Protein AF-A0A6V7PQT7-F1 (afdb_monomer_lite)

Secondary structure (DSSP, 8-state):
--TTSPPPPHHHHHHHHHHHHHHHHHHHHS-HHHHHHHHHHHHHHHHHHHHHHHHHS---B-HHHHHHHHHHHHHHHHHTTTT-S-GGGG-HHHHHHHHHHTS-HHHHHIIIIISTT-HHHHHHHHHHTT-TT--HHHHHHHHHTB----

Organism: NCBI:txid296719

Sequence (150 aa):
MDEYNLGISPGFVQALDMLRDHIEKLKLYLNSKDFLDLWRSIAEGLDYFVFSSIPWSDVKFSRSGVYQFKADMRALFHVFRPFCARPEAFFPLISNSLKLLTITPKDVDYFLRVLVTDERRKKEWLLQQELHHLTINQAESILRNRKFGE

InterPro domains:
  IPR007528 RINT-1/Tip20 [PF04437] (4-146)
  IPR007528 RINT-1/Tip20 [PS51386] (1-150)
  IPR007528 RINT-1/Tip20 [PTHR13520] (7-147)
  IPR042044 EXOC6/PINT-1/Sec15/Tip20, C-terminal, domain 2 [G3DSA:1.20.58.670] (2-82)

Structure (mmCIF, N/CA/C/O backbone):
data_AF-A0A6V7PQT7-F1
#
_entry.id   AF-A0A6V7PQT7-F1
#
loop_
_atom_site.group_PDB
_atom_site.id
_atom_site.type_symbol
_atom_site.label_atom_id
_atom_site.label_alt_id
_atom_site.label_comp_id
_atom_site.label_asym_id
_atom_site.label_entity_id
_atom_site.label_seq_id
_atom_site.pdbx_PDB_ins_code
_atom_site.Cartn_x
_atom_site.Cartn_y
_atom_site.Cartn_z
_atom_site.occupancy
_atom_site.B_iso_or_equiv
_atom_site.auth_seq_id
_atom_site.auth_comp_id
_atom_site.auth_asym_id
_atom_site.auth_atom_id
_atom_site.pdbx_PDB_model_num
ATOM 1 N N . MET A 1 1 ? -10.659 -11.791 -17.399 1.00 49.25 1 MET A N 1
ATOM 2 C CA . MET A 1 1 ? -11.117 -11.788 -15.998 1.00 49.25 1 MET A CA 1
ATOM 3 C C . MET A 1 1 ? -11.313 -10.336 -15.624 1.00 49.25 1 MET A C 1
ATOM 5 O O . MET A 1 1 ? -10.341 -9.587 -15.656 1.00 49.25 1 MET A O 1
ATOM 9 N N . ASP A 1 2 ? -12.560 -9.930 -15.419 1.00 50.56 2 ASP A N 1
ATOM 10 C CA . ASP A 1 2 ? -12.901 -8.533 -15.173 1.00 50.56 2 ASP A CA 1
ATOM 11 C C . ASP A 1 2 ? -12.408 -8.118 -13.787 1.00 50.56 2 ASP A C 1
ATOM 13 O O . ASP A 1 2 ? -12.706 -8.771 -12.788 1.00 50.56 2 ASP A O 1
ATOM 17 N N . GLU A 1 3 ? -11.654 -7.019 -13.735 1.00 53.12 3 GLU A N 1
ATOM 18 C CA . GLU A 1 3 ? -11.040 -6.439 -12.528 1.00 53.12 3 GLU A CA 1
ATOM 19 C C . GLU A 1 3 ? -12.049 -6.186 -11.385 1.00 53.12 3 GLU A C 1
ATOM 21 O O . GLU A 1 3 ? -11.663 -6.009 -10.231 1.00 53.12 3 GLU A O 1
ATOM 26 N N . TYR A 1 4 ? -13.346 -6.174 -11.700 1.00 55.19 4 TYR A N 1
ATOM 27 C CA . TYR A 1 4 ? -14.434 -5.787 -10.805 1.00 55.19 4 TYR A CA 1
ATOM 28 C C . TYR A 1 4 ? -15.153 -6.955 -10.111 1.00 55.19 4 TYR A C 1
ATOM 30 O O . TYR A 1 4 ? -15.942 -6.693 -9.211 1.00 55.19 4 TYR A O 1
ATOM 38 N N . ASN A 1 5 ? -14.873 -8.214 -10.476 1.00 62.69 5 ASN A N 1
ATOM 39 C CA . ASN A 1 5 ? -15.534 -9.404 -9.903 1.00 62.69 5 ASN A CA 1
ATOM 40 C C . ASN A 1 5 ? -14.583 -10.325 -9.113 1.00 62.69 5 ASN A C 1
ATOM 42 O O . ASN A 1 5 ? -14.910 -11.480 -8.845 1.00 62.69 5 ASN A O 1
ATOM 46 N N . LEU A 1 6 ? -13.395 -9.838 -8.749 1.00 81.75 6 LEU A N 1
ATOM 47 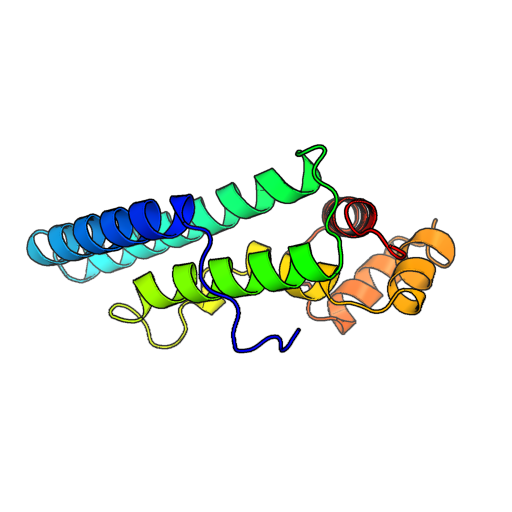C CA . LEU A 1 6 ? -12.472 -10.582 -7.893 1.00 81.75 6 LEU A CA 1
ATOM 48 C C . LEU A 1 6 ? -12.932 -10.504 -6.435 1.00 81.75 6 LEU A C 1
ATOM 50 O O . LEU A 1 6 ? -13.058 -9.418 -5.869 1.00 81.75 6 LEU A O 1
ATOM 54 N N . GLY A 1 7 ? -13.177 -11.670 -5.839 1.00 88.50 7 GLY A N 1
ATOM 55 C CA . GLY A 1 7 ? -13.391 -11.794 -4.402 1.00 88.50 7 GLY A CA 1
ATOM 56 C C . GLY A 1 7 ? -12.113 -11.498 -3.615 1.00 88.50 7 GLY A C 1
ATOM 57 O O . GLY A 1 7 ? -11.009 -11.530 -4.156 1.00 88.50 7 GLY A O 1
ATOM 58 N N . ILE A 1 8 ? -12.269 -11.220 -2.324 1.00 93.81 8 ILE A N 1
ATOM 59 C CA . ILE A 1 8 ? -11.147 -11.030 -1.398 1.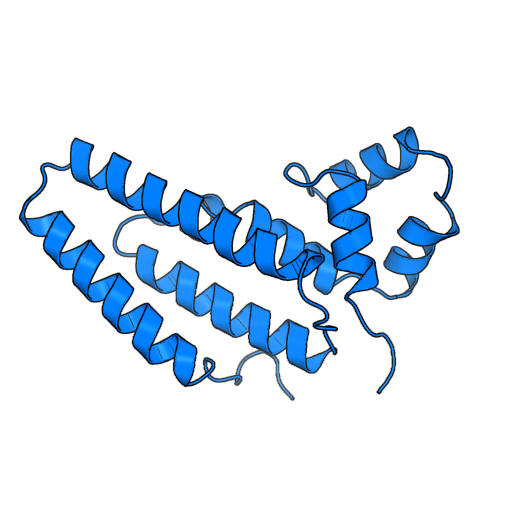00 93.81 8 ILE A CA 1
ATOM 60 C C . ILE A 1 8 ? -10.513 -12.395 -1.107 1.00 93.81 8 ILE A C 1
ATOM 62 O O . ILE A 1 8 ? -11.222 -13.397 -0.977 1.00 93.81 8 ILE A O 1
ATOM 66 N N . SER A 1 9 ? -9.189 -12.433 -0.969 1.00 92.75 9 SER A N 1
ATOM 67 C CA . SER A 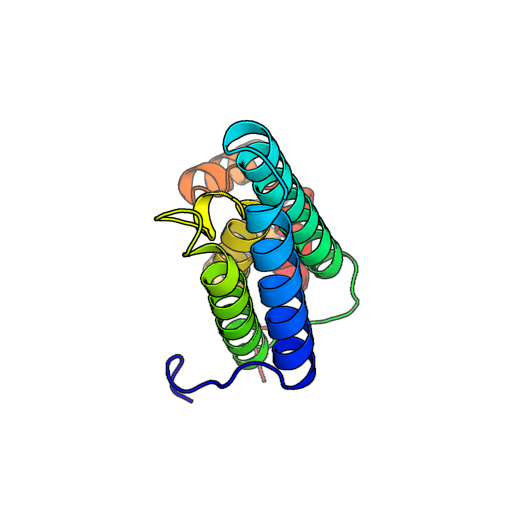1 9 ? -8.454 -13.635 -0.570 1.00 92.75 9 SER A CA 1
ATOM 68 C C . SER A 1 9 ? -9.051 -14.230 0.722 1.00 92.75 9 SER A C 1
ATOM 70 O O . SER A 1 9 ? -9.146 -13.511 1.720 1.00 92.75 9 SER A O 1
ATOM 72 N N . PRO A 1 10 ? -9.429 -15.526 0.772 1.00 88.69 10 PRO A N 1
ATOM 73 C CA . PRO A 1 10 ? -10.192 -16.089 1.895 1.00 88.69 10 PRO A CA 1
ATOM 74 C C . PRO A 1 10 ? -9.544 -15.893 3.271 1.00 88.69 10 PRO A C 1
ATOM 76 O O . PRO A 1 10 ? -10.220 -15.515 4.225 1.00 88.69 10 PRO A O 1
ATOM 79 N N . GLY A 1 11 ? -8.223 -16.078 3.369 1.00 87.62 11 GLY A N 1
ATOM 80 C CA . GLY A 1 11 ? -7.485 -15.850 4.618 1.00 87.62 11 GLY A CA 1
ATOM 81 C C . GLY A 1 11 ? -7.435 -14.378 5.043 1.00 87.62 11 GLY A C 1
ATOM 82 O O . GLY A 1 11 ? -7.291 -14.081 6.225 1.00 87.62 11 GLY A O 1
ATOM 83 N N . PHE A 1 12 ? -7.598 -13.449 4.098 1.00 93.94 12 PHE A N 1
ATOM 84 C CA . PHE A 1 12 ? -7.603 -12.019 4.380 1.00 93.94 12 PHE A CA 1
ATOM 85 C C . PHE A 1 12 ? -8.967 -11.535 4.876 1.00 93.94 12 PHE A C 1
ATOM 87 O O . PHE A 1 12 ? -9.014 -10.678 5.752 1.00 93.94 12 PHE A O 1
ATOM 94 N N . VAL A 1 13 ? -10.071 -12.132 4.408 1.00 94.94 13 VAL A N 1
ATOM 95 C CA . VAL A 1 13 ? -11.433 -11.801 4.872 1.00 94.94 13 VAL A CA 1
ATOM 96 C C . VAL A 1 13 ? -11.544 -11.913 6.391 1.00 94.94 13 VAL A C 1
ATOM 98 O O . VAL A 1 13 ? -11.966 -10.961 7.041 1.00 94.94 13 VAL A O 1
ATOM 101 N N . GLN A 1 14 ? -11.117 -13.043 6.963 1.00 93.38 14 GLN A N 1
ATOM 102 C CA . GLN A 1 14 ? -11.190 -13.259 8.410 1.00 93.38 14 GLN A CA 1
ATOM 103 C C . GLN A 1 14 ? -10.327 -12.252 9.184 1.00 93.38 14 GLN A C 1
ATOM 105 O O . GLN A 1 14 ? -10.758 -11.727 10.208 1.00 93.38 14 GLN A O 1
ATOM 110 N N . ALA A 1 15 ? -9.132 -11.937 8.676 1.00 95.75 15 ALA A N 1
ATOM 111 C CA . ALA A 1 15 ? -8.247 -10.956 9.298 1.00 95.75 15 ALA A CA 1
ATOM 112 C C . ALA A 1 15 ? -8.846 -9.538 9.280 1.00 95.75 15 ALA A C 1
ATOM 114 O O . ALA A 1 15 ? -8.771 -8.828 10.282 1.00 95.75 15 ALA A O 1
ATOM 115 N N . LEU A 1 16 ? -9.470 -9.133 8.168 1.00 97.19 16 LEU A N 1
ATOM 116 C CA . LEU A 1 16 ? -10.131 -7.831 8.039 1.00 97.19 16 LEU A CA 1
ATOM 117 C C . LEU A 1 16 ? -11.366 -7.712 8.936 1.00 97.19 16 LEU A C 1
ATOM 119 O O . LEU A 1 16 ? -11.595 -6.653 9.517 1.00 97.19 16 LEU A O 1
ATOM 123 N N . ASP A 1 17 ? -12.136 -8.792 9.067 1.00 95.94 17 ASP A N 1
ATOM 124 C CA . ASP A 1 17 ? -13.301 -8.856 9.949 1.00 95.94 17 ASP A CA 1
ATOM 125 C C . ASP A 1 17 ? -12.886 -8.668 11.415 1.00 95.94 17 ASP A C 1
ATOM 127 O O . ASP A 1 17 ? -13.375 -7.770 12.100 1.00 95.94 17 ASP A O 1
ATOM 131 N N . MET A 1 18 ? -11.866 -9.415 11.853 1.00 96.56 18 MET A N 1
ATOM 132 C CA . MET A 1 18 ? -11.283 -9.254 13.185 1.00 96.56 18 MET A CA 1
ATOM 133 C C . MET A 1 18 ? -10.710 -7.849 13.400 1.00 96.56 18 MET A C 1
ATOM 135 O O . MET A 1 18 ? -10.880 -7.279 14.477 1.00 96.56 18 MET A O 1
ATOM 139 N N . LEU A 1 19 ? -10.014 -7.275 12.415 1.00 97.56 19 LEU A N 1
ATOM 140 C CA . LEU A 1 19 ? -9.463 -5.921 12.518 1.00 97.56 19 LEU A CA 1
ATOM 141 C C . LEU A 1 19 ? -10.575 -4.884 12.723 1.00 97.56 19 LEU A C 1
ATOM 143 O O . LEU A 1 19 ? -10.463 -4.044 13.618 1.00 97.56 19 LEU A O 1
ATOM 147 N N . ARG A 1 20 ? -11.651 -4.966 11.930 1.00 97.06 20 ARG A N 1
ATOM 148 C CA . ARG A 1 20 ? -12.819 -4.084 12.050 1.00 97.06 20 ARG A CA 1
ATOM 149 C C . ARG A 1 20 ? -13.412 -4.166 13.453 1.00 97.06 20 ARG A C 1
ATOM 151 O O . ARG A 1 20 ? -13.524 -3.140 14.119 1.00 97.06 20 ARG A O 1
ATOM 158 N N . ASP A 1 21 ? -13.699 -5.376 13.923 1.00 97.44 21 ASP A N 1
ATOM 159 C CA . ASP A 1 21 ? -14.315 -5.606 15.229 1.00 97.44 21 ASP A CA 1
ATOM 160 C C . ASP A 1 21 ? -13.463 -5.054 16.384 1.00 97.44 21 ASP A C 1
ATOM 162 O O . ASP A 1 21 ? -13.993 -4.487 17.343 1.00 97.44 21 ASP A O 1
ATOM 166 N N . HIS A 1 22 ? -12.133 -5.189 16.317 1.00 97.50 22 HIS A N 1
ATOM 167 C CA . HIS A 1 22 ? -11.242 -4.631 17.338 1.00 97.50 22 HIS A CA 1
ATOM 168 C C . HIS A 1 22 ? -11.225 -3.098 17.324 1.00 97.50 22 HIS A C 1
ATOM 170 O O . HIS A 1 22 ? -11.328 -2.486 18.389 1.00 97.50 22 HIS A O 1
ATOM 176 N N . ILE A 1 23 ? -11.126 -2.466 16.148 1.00 96.94 23 ILE A N 1
ATOM 177 C CA . ILE A 1 23 ? -11.116 -0.998 16.041 1.00 96.94 23 ILE A CA 1
ATOM 178 C C . ILE A 1 23 ? -12.467 -0.417 16.486 1.00 96.94 23 ILE A C 1
ATOM 180 O O . ILE A 1 23 ? -12.499 0.576 17.214 1.00 96.94 23 ILE A O 1
ATOM 184 N N . GLU A 1 24 ? -13.583 -1.048 16.117 1.00 96.25 24 GLU A N 1
ATOM 185 C CA . GLU A 1 24 ? -14.919 -0.626 16.548 1.00 96.25 24 GLU A CA 1
ATOM 186 C C . GLU A 1 24 ? -15.094 -0.725 18.064 1.00 96.25 24 GLU A C 1
ATOM 188 O O . GLU A 1 24 ? -15.600 0.213 18.677 1.00 96.25 24 GLU A O 1
ATOM 193 N N . LYS A 1 25 ? -14.608 -1.801 18.699 1.00 96.62 25 LYS A N 1
ATOM 194 C CA . LYS A 1 25 ? -14.600 -1.904 20.166 1.00 96.62 25 LYS A CA 1
ATOM 195 C C . LYS A 1 25 ? -13.776 -0.786 20.797 1.00 96.62 25 LYS A C 1
ATOM 197 O O . LYS A 1 25 ? -14.252 -0.138 21.721 1.00 96.62 25 LYS A O 1
ATOM 202 N N . LEU A 1 26 ? -12.577 -0.511 20.285 1.00 96.38 26 LEU A N 1
ATOM 203 C CA . LEU A 1 26 ? -11.719 0.563 20.801 1.00 96.38 26 LEU A CA 1
ATOM 204 C C . LEU A 1 26 ? -12.394 1.939 20.709 1.00 96.38 26 LEU A C 1
ATOM 206 O O . LEU A 1 26 ? -12.281 2.735 21.641 1.00 96.38 26 LEU A O 1
ATOM 210 N N . LYS A 1 27 ? -13.168 2.195 19.647 1.00 96.69 27 LYS A N 1
ATOM 211 C CA . LYS A 1 27 ? -13.965 3.423 19.491 1.00 96.69 27 LYS A CA 1
ATOM 212 C C . LYS A 1 27 ? -14.984 3.635 20.615 1.00 96.69 27 LYS A C 1
ATOM 214 O O . LYS A 1 27 ? -15.311 4.778 20.913 1.00 96.69 27 LYS A O 1
ATOM 219 N N . LEU A 1 28 ? -15.495 2.562 21.224 1.00 96.81 28 LEU A N 1
ATOM 220 C CA . LEU A 1 28 ? -16.474 2.643 22.315 1.00 96.81 28 LEU A CA 1
ATOM 221 C C . LEU A 1 28 ? -15.839 3.019 23.660 1.00 96.81 28 LEU A C 1
ATOM 223 O O . LEU A 1 28 ? -16.524 3.576 24.515 1.00 96.81 28 LEU A O 1
ATOM 227 N N . TYR A 1 29 ? -14.555 2.706 23.856 1.00 96.94 29 TYR A N 1
ATOM 228 C CA . TYR A 1 29 ? -13.866 2.872 25.143 1.00 96.94 29 TYR A CA 1
ATOM 229 C C . TYR A 1 29 ? -12.888 4.048 25.179 1.00 96.94 29 TYR A C 1
ATOM 231 O O . TYR A 1 29 ? -12.453 4.448 26.258 1.00 96.94 29 TYR A O 1
ATOM 239 N N . LEU A 1 30 ? -12.539 4.610 24.022 1.00 97.50 30 LEU A N 1
ATOM 240 C CA . LEU A 1 30 ? -11.654 5.764 23.909 1.00 97.50 30 LEU A CA 1
ATOM 241 C C . LEU A 1 30 ? -12.450 7.039 23.645 1.00 97.50 30 LEU A C 1
ATOM 243 O O . LEU A 1 30 ? -13.481 7.032 22.972 1.00 97.50 30 LEU A O 1
ATOM 247 N N . ASN A 1 31 ? -11.939 8.168 24.134 1.00 97.69 31 ASN A N 1
ATOM 248 C CA . ASN A 1 31 ? -12.445 9.459 23.681 1.00 97.69 31 ASN A CA 1
ATOM 249 C C . ASN A 1 31 ? -12.060 9.691 22.208 1.00 97.69 31 ASN A C 1
ATOM 251 O O . ASN A 1 31 ? -11.168 9.042 21.661 1.00 97.69 31 ASN A O 1
ATOM 255 N N . SER A 1 32 ? -12.727 10.654 21.570 1.00 96.00 32 SER A N 1
ATOM 256 C CA . SER A 1 32 ? -12.561 10.929 20.137 1.00 96.00 32 SER A CA 1
ATOM 257 C C . SER A 1 32 ? -11.105 11.181 19.730 1.00 96.00 32 SER A C 1
ATOM 259 O O . SER A 1 32 ? -10.663 10.667 18.707 1.00 96.00 32 SER A O 1
ATOM 261 N N . LYS A 1 33 ? -10.339 11.929 20.534 1.00 97.06 33 LYS A N 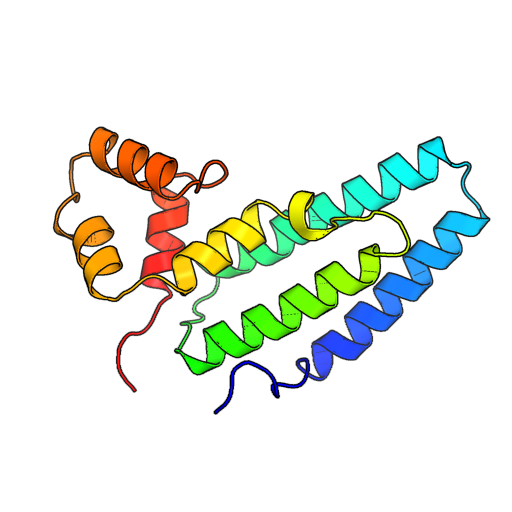1
ATOM 262 C CA . LYS A 1 33 ? -8.948 12.262 20.209 1.00 97.06 33 LYS A CA 1
ATOM 263 C C . LYS A 1 33 ? -8.066 11.015 20.238 1.00 97.06 33 LYS A C 1
ATOM 265 O O . LYS A 1 33 ? -7.424 10.711 19.238 1.00 97.06 33 LYS A O 1
ATOM 270 N N . ASP A 1 34 ? -8.103 10.275 21.341 1.00 98.00 34 ASP A N 1
ATOM 271 C CA . ASP A 1 34 ? -7.264 9.087 21.511 1.00 98.00 34 ASP A CA 1
ATOM 272 C C . ASP A 1 34 ? -7.628 7.999 20.493 1.00 98.00 34 ASP A C 1
ATOM 274 O O . ASP A 1 34 ? -6.751 7.334 19.947 1.00 98.00 34 ASP A O 1
ATOM 278 N N . PHE A 1 35 ? -8.919 7.857 20.169 1.00 98.25 35 PHE A N 1
ATOM 279 C CA . PHE A 1 35 ? -9.360 6.963 19.103 1.00 98.25 35 PHE A CA 1
ATOM 280 C C . PHE A 1 35 ? -8.799 7.375 17.736 1.00 98.25 35 PHE A C 1
ATOM 282 O O . PHE A 1 35 ? -8.322 6.517 16.991 1.00 98.25 35 PHE A O 1
ATOM 289 N N . LEU A 1 36 ? -8.856 8.671 17.396 1.00 96.88 36 LEU A N 1
ATOM 290 C CA . LEU A 1 36 ? -8.333 9.184 16.128 1.00 96.88 36 LEU A CA 1
ATOM 291 C C . LEU A 1 36 ? -6.834 8.921 15.978 1.00 96.88 36 LEU A C 1
ATOM 293 O O . LEU A 1 36 ? -6.398 8.495 14.909 1.00 96.88 36 LEU A O 1
ATOM 297 N N . ASP A 1 37 ? -6.061 9.161 17.032 1.00 97.44 37 ASP A N 1
ATOM 298 C CA . ASP A 1 37 ? -4.616 8.931 17.023 1.00 97.44 37 ASP A CA 1
ATOM 299 C C . ASP A 1 37 ? -4.293 7.429 16.936 1.00 97.44 37 ASP A C 1
ATOM 301 O O . ASP A 1 37 ? -3.419 7.017 16.166 1.00 97.44 37 ASP A O 1
ATOM 305 N N . LEU A 1 38 ? -5.057 6.588 17.641 1.00 97.69 38 LEU A N 1
ATOM 306 C CA . LEU A 1 38 ? -4.885 5.138 17.611 1.00 97.69 38 LEU A CA 1
ATOM 307 C C . LEU A 1 38 ? -5.168 4.532 16.233 1.00 97.69 38 LEU A C 1
ATOM 309 O O . LEU A 1 38 ? -4.318 3.813 15.708 1.00 97.69 38 LEU A O 1
ATOM 313 N N . TRP A 1 39 ? -6.332 4.790 15.622 1.00 97.38 39 TRP A N 1
ATOM 314 C CA . TRP A 1 39 ? -6.650 4.134 14.346 1.00 97.38 39 TRP A CA 1
ATOM 315 C C . TRP A 1 39 ? -5.703 4.587 13.228 1.00 97.38 39 TRP A C 1
ATOM 317 O O . TRP A 1 39 ? -5.358 3.777 12.369 1.00 97.38 39 TRP A O 1
ATOM 327 N N . ARG A 1 40 ? -5.236 5.846 13.255 1.00 97.94 40 ARG A N 1
ATOM 328 C CA . ARG A 1 40 ? -4.227 6.353 12.309 1.00 97.94 40 ARG A CA 1
ATOM 329 C C . ARG A 1 40 ? -2.897 5.633 12.473 1.00 97.94 40 ARG A C 1
ATOM 331 O O . ARG A 1 40 ? -2.307 5.246 11.473 1.00 97.94 40 ARG A O 1
ATOM 338 N N . SER A 1 41 ? -2.479 5.395 13.716 1.00 98.00 41 SER A N 1
ATOM 339 C CA . SER A 1 41 ? -1.264 4.627 14.013 1.00 98.00 41 SER A CA 1
ATOM 340 C C . SER A 1 41 ? -1.385 3.174 13.532 1.00 98.00 41 SER A C 1
ATOM 342 O O . SER A 1 41 ? -0.434 2.611 12.998 1.00 98.00 41 SER A O 1
ATOM 344 N N . ILE A 1 42 ? -2.575 2.568 13.658 1.00 97.94 42 ILE A N 1
ATOM 345 C CA . ILE A 1 42 ? -2.866 1.240 13.092 1.00 97.94 42 ILE A CA 1
ATOM 346 C C . ILE A 1 42 ? -2.776 1.273 11.560 1.00 97.94 42 ILE A C 1
ATOM 348 O O . ILE A 1 42 ? -2.154 0.390 10.973 1.00 97.94 42 ILE A O 1
ATOM 352 N N . ALA A 1 43 ? -3.373 2.275 10.906 1.00 98.19 43 ALA A N 1
ATOM 353 C CA . ALA A 1 43 ? -3.322 2.421 9.452 1.00 98.19 43 ALA A CA 1
ATOM 354 C C . ALA A 1 43 ? -1.879 2.580 8.945 1.00 98.19 43 ALA A C 1
ATOM 356 O O . ALA A 1 43 ? -1.481 1.863 8.033 1.00 98.19 43 ALA A O 1
ATOM 357 N N . GLU A 1 44 ? -1.077 3.433 9.586 1.00 97.69 44 GLU A N 1
ATOM 358 C CA . GLU A 1 44 ? 0.344 3.618 9.267 1.00 97.69 44 GLU A CA 1
ATOM 359 C C . GLU A 1 44 ? 1.150 2.322 9.452 1.00 97.69 44 GLU A C 1
ATOM 361 O O . GLU A 1 44 ? 1.911 1.922 8.568 1.00 97.69 44 GLU A O 1
ATOM 366 N N . GLY A 1 45 ? 0.938 1.616 10.567 1.00 98.06 45 GLY A N 1
ATOM 367 C CA . GLY A 1 45 ? 1.588 0.332 10.824 1.00 98.06 45 GLY A CA 1
ATOM 368 C C . GLY A 1 45 ? 1.238 -0.726 9.776 1.00 98.06 45 GLY A C 1
ATOM 369 O O . GLY A 1 45 ? 2.115 -1.461 9.322 1.00 98.06 45 GLY A O 1
ATOM 370 N N . LEU A 1 46 ? -0.025 -0.782 9.346 1.00 97.75 46 LEU A N 1
ATOM 371 C CA . LEU A 1 46 ? -0.480 -1.685 8.287 1.00 97.75 46 LEU A CA 1
ATOM 372 C C . LEU A 1 46 ? 0.057 -1.283 6.908 1.00 97.75 46 LEU A C 1
ATOM 374 O O . LEU A 1 46 ? 0.456 -2.167 6.151 1.00 97.75 46 LEU A O 1
ATOM 378 N N . ASP A 1 47 ? 0.112 0.017 6.594 1.00 98.00 47 ASP A N 1
ATOM 379 C CA . ASP A 1 47 ? 0.714 0.529 5.357 1.00 98.00 47 ASP A CA 1
ATOM 380 C C . ASP A 1 47 ? 2.161 0.050 5.231 1.00 98.00 47 ASP A C 1
ATOM 382 O O . ASP A 1 47 ? 2.534 -0.570 4.234 1.00 98.00 47 ASP A O 1
ATOM 386 N N . TYR A 1 48 ? 2.950 0.237 6.292 1.00 96.19 48 TYR A N 1
ATOM 387 C CA . TYR A 1 48 ? 4.337 -0.208 6.338 1.00 96.19 48 TYR A CA 1
ATOM 388 C C . TYR A 1 48 ? 4.479 -1.737 6.339 1.00 96.19 48 TYR A C 1
ATOM 390 O O . TYR A 1 48 ? 5.326 -2.278 5.623 1.00 96.19 48 TYR A O 1
ATOM 398 N N . PHE A 1 49 ? 3.660 -2.459 7.110 1.00 95.00 49 PHE A N 1
ATOM 399 C CA . PHE A 1 49 ? 3.710 -3.922 7.183 1.00 95.00 49 PHE A CA 1
ATOM 400 C C . PHE A 1 49 ? 3.444 -4.564 5.818 1.00 95.00 49 PHE A C 1
ATOM 402 O O . PHE A 1 49 ? 4.238 -5.376 5.344 1.00 95.00 49 PHE A O 1
ATOM 409 N N . VAL A 1 50 ? 2.369 -4.158 5.139 1.00 93.88 50 VAL A N 1
ATOM 410 C CA . VAL A 1 50 ? 2.053 -4.691 3.811 1.00 93.88 50 VAL A CA 1
ATOM 411 C C . VAL A 1 50 ? 3.113 -4.258 2.804 1.00 93.88 50 VAL A C 1
ATOM 413 O O . VAL A 1 50 ? 3.611 -5.097 2.054 1.00 93.88 50 VAL A O 1
ATOM 416 N N . PHE A 1 51 ? 3.509 -2.982 2.809 1.00 93.38 51 PHE A N 1
ATOM 417 C CA . PHE A 1 51 ? 4.557 -2.481 1.925 1.00 93.38 51 PHE A CA 1
ATOM 418 C C . PHE A 1 51 ? 5.860 -3.267 2.072 1.00 93.38 51 PHE A C 1
ATOM 420 O O . PHE A 1 51 ? 6.395 -3.733 1.074 1.00 93.38 51 PHE A O 1
ATOM 427 N N . SER A 1 52 ? 6.360 -3.453 3.295 1.00 91.00 52 SER A N 1
ATOM 428 C CA . SER A 1 52 ? 7.623 -4.155 3.548 1.00 91.00 52 SER A CA 1
ATOM 429 C C . SER A 1 52 ? 7.596 -5.609 3.071 1.00 91.00 52 SER A C 1
ATOM 431 O O . SER A 1 52 ? 8.623 -6.123 2.636 1.00 91.00 52 SER A O 1
ATOM 433 N N . SER A 1 53 ? 6.424 -6.248 3.029 1.00 86.81 53 SER A N 1
ATOM 434 C CA . SER A 1 53 ? 6.287 -7.599 2.476 1.00 86.81 53 SER A CA 1
ATOM 435 C C . SER A 1 53 ? 6.470 -7.668 0.951 1.00 86.81 53 SER A C 1
ATOM 437 O O . SER A 1 53 ? 6.857 -8.716 0.436 1.00 86.81 53 SER A O 1
ATOM 439 N N . ILE A 1 54 ? 6.253 -6.575 0.203 1.00 82.25 54 ILE A N 1
ATOM 440 C CA . ILE A 1 54 ? 6.317 -6.586 -1.270 1.00 82.25 54 ILE A CA 1
ATOM 441 C C . ILE A 1 54 ? 7.763 -6.723 -1.776 1.00 82.25 54 ILE A C 1
ATOM 443 O O . ILE A 1 54 ? 8.000 -7.656 -2.537 1.00 82.25 54 ILE A O 1
ATOM 447 N N . PRO A 1 55 ? 8.738 -5.859 -1.407 1.00 69.56 55 PRO A N 1
ATOM 448 C CA . PRO A 1 55 ? 10.110 -5.944 -1.914 1.00 69.56 55 PRO A CA 1
ATOM 449 C C . PRO A 1 55 ? 10.906 -7.128 -1.359 1.00 69.56 55 PRO A C 1
ATOM 451 O O . PRO A 1 55 ? 11.863 -7.560 -1.992 1.00 69.56 55 PRO A O 1
ATOM 454 N N . TRP A 1 56 ? 10.556 -7.591 -0.156 1.00 67.19 56 TRP A N 1
ATOM 455 C CA . TRP A 1 56 ? 11.356 -8.544 0.623 1.00 67.19 56 TRP A CA 1
ATOM 456 C C . TRP A 1 56 ? 10.858 -9.980 0.494 1.00 67.19 56 TRP A C 1
ATOM 458 O O . TRP A 1 56 ? 11.546 -10.905 0.917 1.00 67.19 56 TRP A O 1
ATOM 468 N N . SER A 1 57 ? 9.672 -10.178 -0.076 1.00 68.81 57 SER A N 1
ATOM 469 C CA . SER A 1 57 ? 9.208 -11.511 -0.422 1.00 68.81 57 SER A CA 1
ATOM 470 C C . SER A 1 57 ? 9.760 -11.928 -1.784 1.00 68.81 57 SER A C 1
ATOM 472 O O . SER A 1 57 ? 9.838 -11.131 -2.719 1.00 68.81 57 SER A O 1
ATOM 474 N N . ASP A 1 58 ? 10.058 -13.219 -1.940 1.00 72.69 58 ASP A N 1
ATOM 475 C CA . ASP A 1 58 ? 10.355 -13.834 -3.244 1.00 72.69 58 ASP A CA 1
ATOM 476 C C . ASP A 1 58 ? 9.115 -13.896 -4.167 1.00 72.69 58 ASP A C 1
ATOM 478 O O . ASP A 1 58 ? 9.128 -14.512 -5.238 1.00 72.69 58 ASP A O 1
ATOM 482 N N . VAL A 1 59 ? 8.012 -13.258 -3.761 1.00 77.75 59 VAL A N 1
ATOM 483 C CA . VAL A 1 59 ? 6.746 -13.253 -4.482 1.00 77.75 59 VAL A CA 1
ATOM 484 C C . VAL A 1 59 ? 6.872 -12.379 -5.720 1.00 77.75 59 VAL A C 1
ATOM 486 O O . VAL A 1 59 ? 7.219 -11.198 -5.685 1.00 77.75 59 VAL A O 1
ATOM 489 N N . LYS A 1 60 ? 6.533 -12.977 -6.859 1.00 87.88 60 LYS A N 1
ATOM 490 C CA . LYS A 1 60 ? 6.452 -12.288 -8.140 1.00 87.88 60 LYS A CA 1
ATOM 491 C C . LYS A 1 60 ? 4.994 -12.099 -8.531 1.00 87.88 60 LYS A C 1
ATOM 493 O O . LYS A 1 60 ? 4.240 -13.062 -8.635 1.00 87.88 60 LYS A O 1
ATOM 498 N N . PHE A 1 61 ? 4.614 -10.860 -8.809 1.00 90.31 61 PHE A N 1
ATOM 499 C CA . PHE A 1 61 ? 3.269 -10.482 -9.205 1.00 90.31 61 PHE A CA 1
ATOM 500 C C . PHE A 1 61 ? 3.058 -10.722 -10.701 1.00 90.31 61 PHE A C 1
ATOM 502 O O . PHE A 1 61 ? 3.575 -9.987 -11.555 1.00 90.31 61 PHE A O 1
ATOM 509 N N . SER A 1 62 ? 2.249 -11.733 -11.017 1.00 91.75 62 SER A N 1
ATOM 510 C CA . SER A 1 62 ? 1.586 -11.857 -12.318 1.00 91.75 62 SER A CA 1
ATOM 511 C C . SER A 1 62 ? 0.524 -10.762 -12.478 1.00 91.75 62 SER A C 1
ATOM 513 O O . SER A 1 62 ? 0.185 -10.055 -11.527 1.00 91.75 62 SER A O 1
ATOM 515 N N . ARG A 1 63 ? -0.045 -10.618 -13.680 1.00 90.12 63 ARG A N 1
ATOM 516 C CA . ARG A 1 63 ? -1.126 -9.646 -13.907 1.00 90.12 63 ARG A CA 1
ATOM 517 C C . ARG A 1 63 ? -2.341 -9.926 -13.014 1.00 90.12 63 ARG A C 1
ATOM 519 O O . ARG A 1 63 ? -2.879 -8.995 -12.424 1.00 90.12 63 ARG A O 1
ATOM 526 N N . SER A 1 64 ? -2.739 -11.193 -12.884 1.00 90.69 64 SER A N 1
ATOM 527 C CA . SER A 1 64 ? -3.823 -11.604 -11.983 1.00 90.69 64 SER A CA 1
ATOM 528 C C . SER A 1 64 ? -3.468 -11.368 -10.516 1.00 90.69 64 SER A C 1
ATOM 530 O O . SER A 1 64 ? -4.310 -10.879 -9.771 1.00 90.69 64 SER A O 1
ATOM 532 N N . GLY A 1 65 ? -2.214 -11.613 -10.119 1.00 92.00 65 GLY A N 1
ATOM 533 C CA . GLY A 1 65 ? -1.730 -11.329 -8.767 1.00 92.00 65 GLY A CA 1
ATOM 534 C C . GLY A 1 65 ? -1.822 -9.847 -8.398 1.00 92.00 65 GLY A C 1
ATOM 535 O O . GLY A 1 65 ? -2.246 -9.522 -7.294 1.00 92.00 65 GLY A O 1
ATOM 536 N N . VAL A 1 66 ? -1.507 -8.934 -9.328 1.00 92.50 66 VAL A N 1
ATOM 537 C CA . VAL A 1 66 ? -1.700 -7.487 -9.107 1.00 92.50 66 VAL A CA 1
ATOM 538 C C . VAL A 1 66 ? -3.179 -7.147 -8.909 1.00 92.50 66 VAL A C 1
ATOM 540 O O . VAL A 1 66 ? -3.505 -6.357 -8.025 1.00 92.50 66 VAL A O 1
ATOM 543 N N . TYR A 1 67 ? -4.082 -7.739 -9.696 1.00 92.81 67 TYR A N 1
ATOM 544 C CA . TYR A 1 67 ? -5.518 -7.491 -9.540 1.00 92.81 67 TYR A CA 1
ATOM 545 C C . TYR A 1 67 ? -6.071 -8.038 -8.222 1.00 92.81 67 TYR A C 1
ATOM 547 O O . TYR A 1 67 ? -6.831 -7.331 -7.562 1.00 92.81 67 TYR A O 1
ATOM 555 N N . GLN A 1 68 ? -5.648 -9.234 -7.802 1.00 93.62 68 GLN A N 1
ATOM 556 C CA . GLN A 1 68 ? -6.019 -9.787 -6.499 1.00 93.62 68 GLN A CA 1
ATOM 557 C C . GLN A 1 68 ? -5.508 -8.902 -5.358 1.00 93.62 68 GLN A C 1
ATOM 559 O O . GLN A 1 68 ? -6.280 -8.517 -4.486 1.00 93.62 68 GLN A O 1
ATOM 564 N N . PHE A 1 69 ? -4.237 -8.490 -5.412 1.00 93.75 69 PHE A N 1
ATOM 565 C CA . PHE A 1 69 ? -3.662 -7.590 -4.415 1.00 93.75 69 PHE A CA 1
ATOM 566 C C . PHE A 1 69 ? -4.420 -6.256 -4.350 1.00 93.75 69 PHE A C 1
ATOM 568 O O . PHE A 1 69 ? -4.741 -5.771 -3.269 1.00 93.75 69 PHE A O 1
ATOM 575 N N . LYS A 1 70 ? -4.801 -5.684 -5.498 1.00 94.69 70 LYS A N 1
ATOM 576 C CA . LYS A 1 70 ? -5.633 -4.472 -5.557 1.00 94.69 70 LYS A CA 1
ATOM 577 C C . LYS A 1 70 ? -7.017 -4.676 -4.928 1.00 94.69 70 LYS A C 1
ATOM 579 O O . LYS A 1 70 ? -7.505 -3.767 -4.257 1.00 94.69 70 LYS A O 1
ATOM 584 N N . ALA A 1 71 ? -7.658 -5.824 -5.154 1.00 95.12 71 ALA A N 1
ATOM 585 C CA . ALA A 1 71 ? -8.950 -6.156 -4.551 1.00 95.12 71 ALA A CA 1
ATOM 586 C C . ALA A 1 71 ? -8.838 -6.284 -3.024 1.00 95.12 71 ALA A C 1
ATOM 588 O O . ALA A 1 71 ? -9.619 -5.667 -2.299 1.00 95.12 71 ALA A O 1
ATOM 589 N N . ASP A 1 72 ? -7.809 -6.982 -2.546 1.00 96.12 72 ASP A N 1
ATOM 590 C CA . ASP A 1 72 ? -7.529 -7.139 -1.120 1.00 96.12 72 ASP A CA 1
ATOM 591 C C . ASP A 1 72 ? -7.266 -5.774 -0.461 1.00 96.12 72 ASP A C 1
ATOM 593 O O . ASP A 1 72 ? -7.904 -5.428 0.532 1.00 96.12 72 ASP A O 1
ATOM 597 N N . MET A 1 73 ? -6.418 -4.922 -1.047 1.00 96.75 73 MET A N 1
ATOM 598 C CA . MET A 1 73 ? -6.138 -3.591 -0.485 1.00 96.75 73 MET A CA 1
ATOM 599 C C . MET A 1 73 ? -7.371 -2.679 -0.460 1.00 96.75 73 MET A C 1
ATOM 601 O O . MET A 1 73 ? -7.572 -1.949 0.507 1.00 96.75 73 MET A O 1
ATOM 605 N N . ARG A 1 74 ? -8.260 -2.759 -1.461 1.00 96.06 74 ARG A N 1
ATOM 606 C CA . ARG A 1 74 ? -9.554 -2.050 -1.418 1.00 96.06 74 ARG A CA 1
ATOM 607 C C . ARG A 1 74 ? -10.410 -2.497 -0.232 1.00 96.06 74 ARG A C 1
ATOM 609 O O . ARG A 1 74 ? -11.059 -1.656 0.389 1.00 96.06 74 ARG A O 1
ATOM 616 N N . ALA A 1 75 ? -10.407 -3.789 0.088 1.00 96.81 75 ALA A N 1
ATOM 617 C CA . ALA A 1 75 ? -11.115 -4.309 1.252 1.00 96.81 75 ALA A CA 1
ATOM 618 C C . ALA A 1 75 ? -10.483 -3.836 2.568 1.00 96.81 75 ALA A C 1
ATOM 620 O O . ALA A 1 75 ? -11.209 -3.430 3.473 1.00 96.81 75 ALA A O 1
ATOM 621 N N . LEU A 1 76 ? -9.148 -3.788 2.646 1.00 97.69 76 LEU A N 1
ATOM 622 C CA . LEU A 1 76 ? -8.443 -3.198 3.786 1.00 97.69 76 LEU A CA 1
ATOM 623 C C . LEU A 1 76 ? -8.857 -1.739 4.006 1.00 97.69 76 LEU A C 1
ATOM 625 O O . LEU A 1 76 ? -9.240 -1.370 5.111 1.00 97.69 76 LEU A O 1
ATOM 629 N N . PHE A 1 77 ? -8.855 -0.917 2.956 1.00 97.19 77 PHE A N 1
ATOM 630 C CA . PHE A 1 77 ? -9.278 0.483 3.049 1.00 97.19 77 PHE A CA 1
ATOM 631 C C . PHE A 1 77 ? -10.735 0.612 3.505 1.00 97.19 77 PHE A C 1
ATOM 633 O O . PHE A 1 77 ? -11.078 1.524 4.259 1.00 97.19 77 PHE A O 1
ATOM 640 N N . HIS A 1 78 ? -11.596 -0.322 3.095 1.00 96.31 78 HIS A N 1
ATOM 641 C CA . HIS A 1 78 ? -13.002 -0.332 3.481 1.00 96.31 78 HIS A CA 1
ATOM 642 C C . HIS A 1 78 ? -13.209 -0.475 4.996 1.00 96.31 78 HIS A C 1
ATOM 644 O O . HIS A 1 78 ? -14.118 0.163 5.527 1.00 96.31 78 HIS A O 1
ATOM 650 N N . VAL A 1 79 ? -12.340 -1.213 5.700 1.00 97.50 79 VAL A N 1
ATOM 651 C CA . VAL A 1 79 ? -12.387 -1.354 7.172 1.00 97.50 79 VAL A CA 1
ATOM 652 C C . VAL A 1 79 ? -12.352 0.005 7.880 1.00 97.50 79 VAL A C 1
ATOM 654 O O . VAL A 1 79 ? -12.982 0.178 8.919 1.00 97.50 79 VAL A O 1
ATOM 657 N N . PHE A 1 80 ? -11.672 0.998 7.302 1.00 97.44 80 PHE A N 1
ATOM 658 C CA . PHE A 1 80 ? -11.478 2.314 7.915 1.00 97.44 80 PHE A CA 1
ATOM 659 C C . PHE A 1 80 ? -12.501 3.376 7.478 1.00 97.44 80 PHE A C 1
ATOM 661 O O . PHE A 1 80 ? -12.508 4.482 8.027 1.00 97.44 80 PHE A O 1
ATOM 668 N N . ARG A 1 81 ? -13.394 3.073 6.522 1.00 95.62 81 ARG A N 1
ATOM 669 C CA . ARG A 1 81 ? -14.430 4.021 6.056 1.00 95.62 81 ARG A CA 1
ATOM 670 C C . ARG A 1 81 ? -15.349 4.558 7.160 1.00 95.62 81 ARG A C 1
ATOM 672 O O . ARG A 1 81 ? -15.690 5.738 7.093 1.00 95.62 81 ARG A O 1
ATOM 679 N N . PRO A 1 82 ? -15.732 3.781 8.192 1.00 95.38 82 PRO A N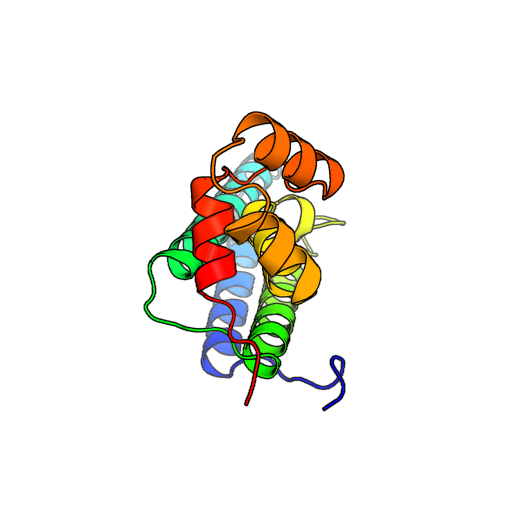 1
ATOM 680 C CA . PRO A 1 82 ? -16.519 4.314 9.306 1.00 95.38 82 PRO A CA 1
ATOM 681 C C . PRO A 1 82 ? -15.799 5.392 10.138 1.00 95.38 82 PRO A C 1
ATOM 683 O O . PRO A 1 82 ? -16.426 6.030 10.989 1.00 95.38 82 PRO A O 1
ATOM 686 N N . PHE A 1 83 ? -14.489 5.584 9.938 1.00 94.12 83 PHE A N 1
ATOM 687 C CA . PHE A 1 83 ? -13.649 6.497 10.721 1.00 94.12 83 PHE A CA 1
ATOM 688 C C . PHE A 1 83 ? -13.107 7.673 9.896 1.00 94.12 83 PHE A C 1
ATOM 690 O O . PHE A 1 83 ? -12.723 8.690 10.474 1.00 94.12 83 PHE A O 1
ATOM 697 N N . CYS A 1 84 ? -13.093 7.576 8.560 1.00 95.12 84 CYS A N 1
ATOM 698 C CA . CYS A 1 84 ? -12.704 8.675 7.676 1.00 95.12 84 CYS A CA 1
ATOM 699 C C . CYS A 1 84 ? -13.273 8.531 6.250 1.00 95.12 84 CYS A C 1
ATOM 701 O O . CYS A 1 84 ? -13.515 7.432 5.759 1.00 95.12 84 CYS A O 1
ATOM 703 N N . ALA A 1 85 ? -13.443 9.662 5.555 1.00 94.88 85 ALA A N 1
ATOM 704 C CA . ALA A 1 85 ? -14.019 9.692 4.206 1.00 94.88 85 ALA A CA 1
ATOM 705 C C . ALA A 1 85 ? -13.087 9.135 3.113 1.00 94.88 85 ALA A C 1
ATOM 707 O O . ALA A 1 85 ? -13.567 8.660 2.085 1.00 94.88 85 ALA A O 1
ATOM 708 N N . ARG A 1 86 ? -11.765 9.206 3.322 1.00 95.81 86 ARG A N 1
ATOM 709 C CA . ARG A 1 86 ? -10.743 8.769 2.358 1.00 95.81 86 ARG A CA 1
ATOM 710 C C . ARG A 1 86 ? -9.639 7.957 3.051 1.00 95.81 86 ARG A C 1
ATOM 712 O O . ARG A 1 86 ? -8.552 8.495 3.273 1.00 95.81 86 ARG A O 1
ATOM 719 N N . PRO A 1 87 ? -9.908 6.693 3.419 1.00 96.00 87 PRO A N 1
ATOM 720 C CA . PRO A 1 87 ? -8.932 5.824 4.073 1.00 96.00 87 PRO A CA 1
ATOM 721 C C . PRO A 1 87 ? -7.612 5.691 3.327 1.00 96.00 87 PRO A C 1
ATOM 723 O O . PRO A 1 87 ? -6.560 5.678 3.948 1.00 96.00 87 PRO A O 1
ATOM 726 N N . GLU A 1 88 ? -7.652 5.662 1.997 1.00 94.81 88 GLU A N 1
ATOM 727 C CA . GLU A 1 88 ? -6.494 5.454 1.125 1.00 94.81 88 GLU A CA 1
ATOM 728 C C . GLU A 1 88 ? -5.395 6.506 1.331 1.00 94.81 88 GLU A C 1
ATOM 730 O O . GLU A 1 88 ? -4.221 6.227 1.108 1.00 94.81 88 GLU A O 1
ATOM 735 N N . ALA A 1 89 ? -5.755 7.707 1.802 1.00 95.19 89 ALA A N 1
ATOM 736 C CA . ALA A 1 89 ? -4.795 8.762 2.125 1.00 95.19 89 ALA A CA 1
ATOM 737 C C . ALA A 1 89 ? -3.874 8.407 3.310 1.00 95.19 89 ALA A C 1
ATOM 739 O O . ALA A 1 89 ? -2.819 9.015 3.460 1.00 95.19 89 ALA A O 1
ATOM 740 N N . PHE A 1 90 ? -4.263 7.424 4.126 1.00 96.75 90 PHE A N 1
ATOM 741 C CA . PHE A 1 90 ? -3.483 6.898 5.248 1.00 96.75 90 PHE A CA 1
ATOM 742 C C . PHE A 1 90 ? -2.658 5.661 4.863 1.00 96.75 90 PHE A C 1
ATOM 744 O O . PHE A 1 90 ? -1.956 5.121 5.709 1.00 96.75 90 PHE A O 1
ATOM 751 N N . PHE A 1 91 ? -2.714 5.240 3.590 1.00 97.81 91 PHE A N 1
ATOM 752 C CA . PHE A 1 91 ? -1.937 4.122 3.044 1.00 97.81 91 PHE A CA 1
ATOM 753 C C . PHE A 1 91 ? -1.093 4.540 1.825 1.00 97.81 91 PHE A C 1
ATOM 755 O O . PHE A 1 91 ? -1.283 4.022 0.711 1.00 97.81 91 PHE A O 1
ATOM 762 N N . PRO A 1 92 ? -0.211 5.546 1.972 1.00 96.94 92 PRO A N 1
ATOM 763 C CA . PRO A 1 92 ? 0.557 6.077 0.855 1.00 96.94 92 PRO A CA 1
ATOM 764 C C . PRO A 1 92 ? 1.532 5.065 0.234 1.00 96.94 92 PRO A C 1
ATOM 766 O O . PRO A 1 92 ? 1.709 5.073 -0.990 1.00 96.94 92 PRO A O 1
ATOM 769 N N . LEU A 1 93 ? 2.159 4.186 1.025 1.00 97.00 93 LEU A N 1
ATOM 770 C CA . LEU A 1 93 ? 3.126 3.212 0.513 1.00 97.00 93 LEU A CA 1
ATOM 771 C C . LEU A 1 93 ? 2.432 2.120 -0.298 1.00 97.00 93 LEU A C 1
ATOM 773 O O . LEU A 1 93 ? 2.871 1.815 -1.412 1.00 97.00 93 LEU A O 1
ATOM 777 N N . ILE A 1 94 ? 1.325 1.571 0.208 1.00 96.25 94 ILE A N 1
ATOM 778 C CA . ILE A 1 94 ? 0.500 0.608 -0.528 1.00 96.25 94 ILE A CA 1
ATOM 779 C C . ILE A 1 94 ? -0.028 1.250 -1.815 1.00 96.25 94 ILE A C 1
ATOM 781 O O . ILE A 1 94 ? 0.074 0.648 -2.887 1.00 96.25 94 ILE A O 1
ATOM 785 N N . SER A 1 95 ? -0.548 2.479 -1.742 1.00 95.56 95 SER A N 1
ATOM 786 C CA . SER A 1 95 ? -1.104 3.186 -2.904 1.00 95.56 95 SER A CA 1
ATOM 787 C C . SER A 1 95 ? -0.063 3.395 -4.008 1.00 95.56 95 SER A C 1
ATOM 789 O O . SER A 1 95 ? -0.312 3.065 -5.171 1.00 95.56 95 SER A O 1
ATOM 791 N N . ASN A 1 96 ? 1.135 3.864 -3.650 1.00 95.81 96 ASN A N 1
ATOM 792 C CA . ASN A 1 96 ? 2.228 4.036 -4.606 1.00 95.81 96 ASN A CA 1
ATOM 793 C C . ASN A 1 96 ? 2.738 2.696 -5.150 1.00 95.81 96 ASN A C 1
ATOM 795 O O . ASN A 1 96 ? 3.049 2.591 -6.338 1.00 95.81 96 ASN A O 1
ATOM 799 N N . SER A 1 97 ? 2.769 1.653 -4.318 1.00 94.69 97 SER A N 1
ATOM 800 C CA . SER A 1 97 ? 3.146 0.302 -4.748 1.00 94.69 97 SER A CA 1
ATOM 801 C C . SER A 1 97 ? 2.157 -0.263 -5.767 1.00 94.69 97 SER A C 1
ATOM 803 O O . SER A 1 97 ? 2.573 -0.788 -6.796 1.00 94.69 97 SER A O 1
ATOM 805 N N . LEU A 1 98 ? 0.849 -0.100 -5.543 1.00 94.19 98 LEU A N 1
ATOM 806 C CA . LEU A 1 98 ? -0.190 -0.485 -6.503 1.00 94.19 98 LEU A CA 1
ATOM 807 C C . LEU A 1 98 ? -0.061 0.286 -7.823 1.00 94.19 98 LEU A C 1
ATOM 809 O O . LEU A 1 98 ? -0.202 -0.309 -8.896 1.00 94.19 98 LEU A O 1
ATOM 813 N N . LYS A 1 99 ? 0.240 1.590 -7.764 1.00 94.38 99 LYS A N 1
ATOM 814 C CA . LYS A 1 99 ? 0.488 2.408 -8.961 1.00 94.38 99 LYS A CA 1
ATOM 815 C C . LYS A 1 99 ? 1.689 1.870 -9.744 1.00 94.38 99 LYS A C 1
ATOM 817 O O . LYS A 1 99 ? 1.560 1.639 -10.940 1.00 94.38 99 LYS A O 1
ATOM 822 N N . LEU A 1 100 ? 2.799 1.537 -9.079 1.00 93.56 100 LEU A N 1
ATOM 823 C CA . LEU A 1 100 ? 3.963 0.912 -9.723 1.00 93.56 100 LEU A CA 1
ATOM 824 C C . LEU A 1 100 ? 3.672 -0.477 -10.302 1.00 93.56 100 LEU A C 1
ATOM 826 O O . LEU A 1 100 ? 4.066 -0.769 -11.425 1.00 93.56 100 LEU A O 1
ATOM 830 N N . LEU A 1 101 ? 2.956 -1.338 -9.579 1.00 92.38 101 LEU A N 1
ATOM 831 C CA . LEU A 1 101 ? 2.628 -2.691 -10.045 1.00 92.38 101 LEU A CA 1
ATOM 832 C C . LEU A 1 101 ? 1.695 -2.700 -11.273 1.00 92.38 101 LEU A C 1
ATOM 834 O O . LEU A 1 101 ? 1.595 -3.719 -11.967 1.00 92.38 101 LEU A O 1
ATOM 838 N N . THR A 1 102 ? 1.022 -1.579 -11.551 1.00 91.44 102 THR A N 1
ATOM 839 C CA . THR A 1 102 ? 0.080 -1.419 -12.668 1.00 91.44 102 THR A CA 1
ATOM 840 C C . THR A 1 102 ? 0.643 -0.661 -13.874 1.00 91.44 102 THR A C 1
ATOM 842 O O . THR A 1 102 ? -0.051 -0.594 -14.889 1.00 91.44 102 THR A O 1
ATOM 845 N N . ILE A 1 103 ? 1.883 -0.149 -13.824 1.00 90.75 103 ILE A N 1
ATOM 846 C CA . ILE A 1 103 ? 2.482 0.547 -14.977 1.00 90.75 103 ILE A CA 1
ATOM 847 C C . ILE A 1 103 ? 2.789 -0.402 -16.141 1.00 90.75 103 ILE A C 1
ATOM 849 O O . ILE A 1 103 ? 2.851 -1.629 -15.995 1.00 90.75 103 ILE A O 1
ATOM 853 N N . THR A 1 104 ? 2.970 0.173 -17.330 1.00 90.12 104 THR A N 1
ATOM 854 C CA . THR A 1 104 ? 3.158 -0.610 -18.550 1.00 90.12 104 THR A CA 1
ATOM 855 C C . THR A 1 104 ? 4.560 -1.228 -18.619 1.00 90.12 104 THR A C 1
ATOM 857 O O . THR A 1 104 ? 5.505 -0.674 -18.057 1.00 90.12 104 THR A O 1
ATOM 860 N N . PRO A 1 105 ? 4.751 -2.334 -19.368 1.00 89.06 105 PRO A N 1
ATOM 861 C CA . PRO A 1 105 ? 6.084 -2.900 -19.584 1.00 89.06 105 PRO A CA 1
ATOM 862 C C . PRO A 1 105 ? 7.084 -1.881 -20.152 1.00 89.06 105 PRO A C 1
ATOM 864 O O . PRO A 1 105 ? 8.261 -1.930 -19.812 1.00 89.06 105 PRO A O 1
ATOM 867 N N . LYS A 1 106 ? 6.612 -0.943 -20.989 1.00 90.75 106 LYS A N 1
ATOM 868 C CA . LYS A 1 106 ? 7.437 0.130 -21.563 1.00 90.75 106 LYS A CA 1
ATOM 869 C C . LYS A 1 106 ? 7.928 1.098 -20.490 1.00 90.75 106 LYS A C 1
ATOM 871 O O . LYS A 1 106 ? 9.094 1.4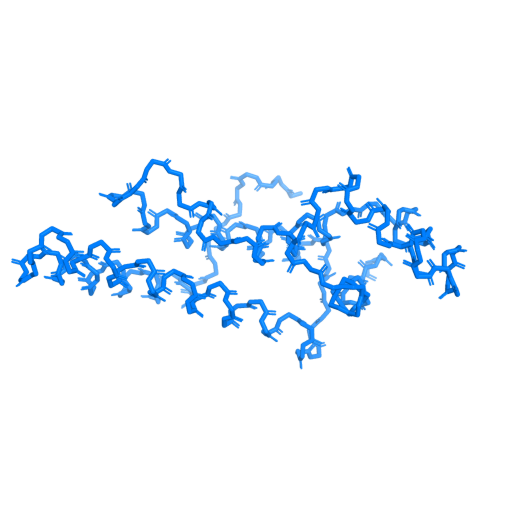67 -20.506 1.00 90.75 106 LYS A O 1
ATOM 876 N N . ASP A 1 107 ? 7.062 1.467 -19.550 1.00 91.25 107 ASP A N 1
ATOM 877 C CA . ASP A 1 107 ? 7.429 2.357 -18.446 1.00 91.25 107 ASP A CA 1
ATOM 878 C C . ASP A 1 107 ? 8.400 1.674 -17.479 1.00 91.25 107 ASP A C 1
ATOM 880 O O . ASP A 1 107 ? 9.345 2.305 -17.007 1.00 91.25 107 ASP A O 1
ATOM 884 N N . VAL A 1 108 ? 8.220 0.369 -17.234 1.00 90.56 108 VAL A N 1
ATOM 885 C CA . VAL A 1 108 ? 9.185 -0.422 -16.455 1.00 90.56 108 VAL A CA 1
ATOM 886 C C . VAL A 1 108 ? 10.544 -0.454 -17.141 1.00 90.56 108 VAL A C 1
ATOM 888 O O . VAL A 1 108 ? 11.560 -0.237 -16.485 1.00 90.56 108 VAL A O 1
ATOM 891 N N . ASP A 1 109 ? 10.574 -0.724 -18.446 1.00 90.19 109 ASP A N 1
ATOM 892 C CA . ASP A 1 109 ? 11.815 -0.768 -19.216 1.00 90.19 109 ASP A CA 1
ATOM 893 C C . ASP A 1 109 ? 12.514 0.595 -19.230 1.00 90.19 109 ASP A C 1
ATOM 895 O O . ASP A 1 109 ? 13.708 0.689 -18.948 1.00 90.19 109 ASP A O 1
ATOM 899 N N . TYR A 1 110 ? 11.752 1.672 -19.430 1.00 91.38 110 TYR A N 1
ATOM 900 C CA . TYR A 1 110 ? 12.263 3.032 -19.335 1.00 91.38 110 TYR A CA 1
ATOM 901 C C . TYR A 1 110 ? 12.887 3.305 -17.957 1.00 91.38 110 TYR A C 1
ATOM 903 O O . TYR A 1 110 ? 14.047 3.713 -17.863 1.00 91.38 110 TYR A O 1
ATOM 911 N N . PHE A 1 111 ? 12.168 3.002 -16.874 1.00 91.19 111 PHE A N 1
ATOM 912 C CA . PHE A 1 111 ? 12.645 3.255 -15.516 1.00 91.19 111 PHE A CA 1
ATOM 913 C C . PHE A 1 111 ? 13.863 2.397 -15.134 1.00 91.19 111 PHE A C 1
ATOM 915 O O . PHE A 1 111 ? 14.838 2.913 -14.584 1.00 91.19 111 PHE A O 1
ATOM 922 N N . LEU A 1 112 ? 13.832 1.094 -15.430 1.00 89.12 112 LEU A N 1
ATOM 923 C CA . LEU A 1 112 ? 14.872 0.149 -15.011 1.00 89.12 112 LEU A CA 1
ATOM 924 C C . LEU A 1 112 ? 16.079 0.097 -15.951 1.00 89.12 112 LEU A C 1
ATOM 926 O O . LEU A 1 112 ? 17.164 -0.238 -15.481 1.00 89.12 112 LEU A O 1
ATOM 930 N N . ARG A 1 113 ? 15.913 0.376 -17.253 1.00 86.25 113 ARG A N 1
ATOM 931 C CA . ARG A 1 113 ? 16.956 0.166 -18.278 1.00 86.25 113 ARG A CA 1
ATOM 932 C C . ARG A 1 113 ? 17.376 1.408 -19.047 1.00 86.25 113 ARG A C 1
ATOM 934 O O . ARG A 1 113 ? 18.508 1.446 -19.517 1.00 86.25 113 ARG A O 1
ATOM 941 N N . VAL A 1 114 ? 16.519 2.418 -19.176 1.00 85.31 114 VAL A N 1
ATOM 942 C CA . VAL A 1 114 ? 16.900 3.674 -19.849 1.00 85.31 114 VAL A CA 1
ATOM 943 C C . VAL A 1 114 ? 17.494 4.662 -18.849 1.00 85.31 114 VAL A C 1
ATOM 945 O O . VAL A 1 114 ? 18.477 5.332 -19.151 1.00 85.31 114 VAL A O 1
ATOM 948 N N . LEU A 1 115 ? 16.964 4.711 -17.625 1.00 85.88 115 LEU A N 1
ATOM 949 C CA . LEU A 1 115 ? 17.420 5.640 -16.584 1.00 85.88 115 LEU A CA 1
ATOM 950 C C . LEU A 1 115 ? 18.519 5.076 -15.660 1.00 85.88 115 LEU A C 1
ATOM 952 O O . LEU A 1 115 ? 18.754 5.639 -14.595 1.00 85.88 115 LEU A O 1
ATOM 956 N N . VAL A 1 116 ? 19.174 3.964 -16.025 1.00 75.62 116 VAL A N 1
ATOM 957 C CA . VAL A 1 116 ? 19.986 3.098 -15.129 1.00 75.62 116 VAL A CA 1
ATOM 958 C C . VAL A 1 116 ? 20.891 3.873 -14.172 1.00 75.62 116 VAL A C 1
ATOM 960 O O . VAL A 1 116 ? 20.871 3.585 -12.978 1.00 75.62 116 VAL A O 1
ATOM 963 N N . THR A 1 117 ? 21.633 4.862 -14.674 1.00 80.00 117 THR A N 1
ATOM 964 C CA . THR A 1 117 ? 22.640 5.621 -13.915 1.00 80.00 117 THR A CA 1
ATOM 965 C C . THR A 1 117 ? 22.235 7.066 -13.613 1.00 80.00 117 THR A C 1
ATOM 967 O O . THR A 1 117 ? 23.038 7.816 -13.068 1.00 80.00 117 THR A O 1
ATOM 970 N N . ASP A 1 118 ? 21.018 7.482 -13.974 1.00 90.56 118 ASP A N 1
ATOM 971 C CA . ASP A 1 118 ? 20.543 8.855 -13.783 1.00 90.56 118 ASP A CA 1
ATOM 972 C C . ASP A 1 118 ? 19.518 8.912 -12.643 1.00 90.56 118 ASP A C 1
ATOM 974 O O . ASP A 1 118 ? 18.300 8.927 -12.851 1.00 90.56 118 ASP A O 1
ATOM 978 N N . GLU A 1 119 ? 20.022 8.921 -11.405 1.00 90.69 119 GLU A N 1
ATOM 979 C CA . GLU A 1 119 ? 19.177 9.011 -10.208 1.00 90.69 119 GLU A CA 1
ATOM 980 C C . GLU A 1 119 ? 18.296 10.261 -10.208 1.00 90.69 119 GLU A C 1
ATOM 982 O O . GLU A 1 119 ? 17.153 10.217 -9.744 1.00 90.69 119 GLU A O 1
ATOM 987 N N . ARG A 1 120 ? 18.797 11.373 -10.760 1.00 93.00 120 ARG A N 1
ATOM 988 C CA . ARG A 1 120 ? 18.033 12.615 -10.859 1.00 93.00 120 ARG A CA 1
ATOM 989 C C . ARG A 1 120 ? 16.802 12.404 -11.734 1.00 93.00 120 ARG A C 1
ATOM 991 O O . ARG A 1 120 ? 15.696 12.695 -11.284 1.00 93.00 120 ARG A O 1
ATOM 998 N N . ARG A 1 121 ? 16.967 11.839 -12.931 1.00 92.81 121 ARG A N 1
ATOM 999 C CA . ARG A 1 121 ? 15.843 11.520 -13.818 1.00 92.81 121 ARG A CA 1
ATOM 1000 C C . ARG A 1 121 ? 14.913 10.464 -13.241 1.00 92.81 121 ARG A C 1
ATOM 1002 O O . ARG A 1 121 ? 13.705 10.591 -13.411 1.00 92.81 121 ARG A O 1
ATOM 1009 N N . LYS A 1 122 ? 15.426 9.448 -12.536 1.00 93.56 122 LYS A N 1
ATOM 1010 C CA . LYS A 1 122 ? 14.569 8.473 -11.834 1.00 93.56 122 LYS A CA 1
ATOM 1011 C C . LYS A 1 122 ? 13.702 9.160 -10.784 1.00 93.56 122 LYS A C 1
ATOM 1013 O O . LYS A 1 122 ? 12.503 8.901 -10.717 1.00 93.56 122 LYS A O 1
ATOM 1018 N N . LYS A 1 123 ? 14.281 10.069 -9.997 1.00 93.56 123 LYS A N 1
ATOM 1019 C CA . LYS A 1 123 ? 13.539 10.854 -9.006 1.00 93.56 123 LYS A CA 1
ATOM 1020 C C . LYS A 1 123 ? 12.504 11.764 -9.666 1.00 93.56 123 LYS A C 1
ATOM 1022 O O . LYS A 1 123 ? 11.362 11.788 -9.223 1.00 93.56 123 LYS A O 1
ATOM 1027 N N . GLU A 1 124 ? 12.876 12.475 -10.728 1.00 93.69 124 GLU A N 1
ATOM 1028 C CA . GLU A 1 124 ? 11.955 13.315 -11.506 1.00 93.69 124 GLU A CA 1
ATOM 1029 C C . GLU A 1 124 ? 10.796 12.487 -12.084 1.00 93.69 124 GLU A C 1
ATOM 1031 O O . GLU A 1 124 ? 9.642 12.897 -11.975 1.00 93.69 124 GLU A O 1
ATOM 1036 N N . TRP A 1 125 ? 11.075 11.288 -12.602 1.00 93.81 125 TRP A N 1
ATOM 1037 C CA . TRP A 1 125 ? 10.052 10.363 -13.085 1.00 93.81 125 TRP A CA 1
ATOM 1038 C C . TRP A 1 125 ? 9.097 9.931 -11.963 1.00 93.81 125 TRP A C 1
ATOM 1040 O O . TRP A 1 125 ? 7.885 10.011 -12.142 1.00 93.81 125 TRP A O 1
ATOM 1050 N N . LEU A 1 126 ? 9.607 9.552 -10.781 1.00 94.50 126 LEU A N 1
ATOM 1051 C CA . LEU A 1 126 ? 8.757 9.208 -9.630 1.00 94.50 126 LEU A CA 1
ATOM 1052 C C . LEU A 1 126 ? 7.839 10.372 -9.241 1.00 94.50 126 LEU A C 1
ATOM 1054 O O . LEU A 1 126 ? 6.654 10.159 -9.003 1.00 94.50 126 LEU A O 1
ATOM 1058 N N . LEU A 1 127 ? 8.360 11.603 -9.224 1.00 93.00 127 LEU A N 1
ATOM 1059 C CA . LEU A 1 127 ? 7.570 12.798 -8.922 1.00 93.00 127 LEU A CA 1
ATOM 1060 C C . LEU A 1 127 ? 6.482 13.056 -9.972 1.00 93.00 127 LEU A C 1
ATOM 1062 O O . LEU A 1 127 ? 5.353 13.361 -9.600 1.00 93.00 127 LEU A O 1
ATOM 1066 N N . GLN A 1 128 ? 6.790 12.892 -11.263 1.00 92.12 128 GLN A N 1
ATOM 1067 C CA . GLN A 1 128 ? 5.810 13.011 -12.352 1.00 92.12 128 GLN A CA 1
ATOM 1068 C C . GLN A 1 128 ? 4.708 11.951 -12.265 1.00 92.12 128 GLN A C 1
ATOM 1070 O O . GLN A 1 128 ? 3.570 12.208 -12.644 1.00 92.12 128 GLN A O 1
ATOM 1075 N N . GLN A 1 129 ? 5.037 10.770 -11.741 1.00 90.69 129 GLN A N 1
ATOM 1076 C CA . GLN A 1 129 ? 4.075 9.710 -11.459 1.00 90.69 129 GLN A CA 1
ATOM 1077 C C . GLN A 1 129 ? 3.415 9.852 -10.077 1.00 90.69 129 GLN A C 1
ATOM 1079 O O . GLN A 1 129 ? 2.713 8.937 -9.656 1.00 90.69 129 GLN A O 1
ATOM 1084 N N . GLU A 1 130 ? 3.601 10.966 -9.362 1.00 92.19 130 GLU A N 1
ATOM 1085 C CA . GLU A 1 130 ? 3.058 11.224 -8.014 1.00 92.19 130 GLU A CA 1
ATOM 1086 C C . GLU A 1 130 ? 3.478 10.181 -6.956 1.00 92.19 130 GLU A C 1
ATOM 1088 O O . GLU A 1 130 ? 2.810 9.974 -5.943 1.00 92.19 130 GLU A O 1
ATOM 1093 N N . LEU A 1 131 ? 4.605 9.500 -7.168 1.00 93.44 131 LEU A N 1
ATOM 1094 C CA . LEU A 1 131 ? 5.124 8.437 -6.304 1.00 93.44 131 LEU A CA 1
ATOM 1095 C C . LEU A 1 131 ? 5.992 9.007 -5.172 1.00 93.44 131 LEU A C 1
ATOM 1097 O O . LEU A 1 131 ? 7.127 8.588 -4.956 1.00 93.44 131 LEU A O 1
ATOM 1101 N N . HIS A 1 132 ? 5.457 9.983 -4.437 1.00 92.00 132 HIS A N 1
ATOM 1102 C CA . HIS A 1 132 ? 6.218 10.796 -3.475 1.00 92.00 132 HIS A CA 1
ATOM 1103 C C . HIS A 1 132 ? 6.731 10.040 -2.240 1.00 92.00 132 HIS A C 1
ATOM 1105 O O . HIS A 1 132 ? 7.645 10.510 -1.569 1.00 92.00 132 HIS A O 1
ATOM 1111 N N . HIS A 1 133 ? 6.149 8.880 -1.938 1.00 93.94 133 HIS A N 1
ATOM 1112 C CA . HIS A 1 133 ? 6.438 8.111 -0.722 1.00 93.94 133 HIS A CA 1
ATOM 1113 C C . HIS A 1 133 ? 7.429 6.963 -0.935 1.00 93.94 133 HIS A C 1
ATOM 1115 O O . HIS A 1 133 ? 7.711 6.224 0.001 1.00 93.94 133 HIS A O 1
ATOM 1121 N N . LEU A 1 134 ? 7.942 6.793 -2.156 1.00 93.44 134 LEU A N 1
ATOM 1122 C CA . LEU A 1 134 ? 8.889 5.732 -2.480 1.00 93.44 134 LEU A CA 1
ATOM 1123 C C . LEU A 1 134 ? 10.257 6.314 -2.817 1.00 93.44 134 LEU A C 1
ATOM 1125 O O . LEU A 1 134 ? 10.380 7.285 -3.563 1.00 93.44 134 LEU A O 1
ATOM 1129 N N . THR A 1 135 ? 11.303 5.676 -2.304 1.00 93.56 135 THR A N 1
ATOM 1130 C CA . THR A 1 135 ? 12.666 5.896 -2.788 1.00 93.56 135 THR A CA 1
ATOM 1131 C C . THR A 1 135 ? 12.879 5.180 -4.121 1.00 93.56 135 THR A C 1
ATOM 1133 O O . THR A 1 135 ? 12.136 4.263 -4.481 1.00 93.56 135 THR A O 1
ATOM 1136 N N . ILE A 1 136 ? 13.939 5.556 -4.843 1.00 93.81 136 ILE A N 1
ATOM 1137 C CA . ILE A 1 136 ? 14.331 4.889 -6.094 1.00 93.81 136 ILE A CA 1
ATOM 1138 C C . ILE A 1 136 ? 14.524 3.384 -5.860 1.00 93.81 136 ILE A C 1
ATOM 1140 O O . ILE A 1 136 ? 13.951 2.578 -6.585 1.00 93.81 136 ILE A O 1
ATOM 1144 N N . ASN A 1 137 ? 15.242 3.005 -4.801 1.00 92.19 137 ASN A N 1
ATOM 1145 C CA . ASN A 1 137 ? 15.524 1.602 -4.480 1.00 92.19 137 ASN A CA 1
ATOM 1146 C C . ASN A 1 137 ? 14.248 0.800 -4.190 1.00 92.19 137 ASN A C 1
ATOM 1148 O O . ASN A 1 137 ? 14.113 -0.343 -4.625 1.00 92.19 137 ASN A O 1
ATOM 1152 N N . GLN A 1 138 ? 13.291 1.400 -3.477 1.00 93.12 138 GLN A N 1
ATOM 1153 C CA . GLN A 1 138 ? 11.997 0.769 -3.213 1.00 93.12 138 GLN A CA 1
ATOM 1154 C C . GLN A 1 138 ? 11.202 0.585 -4.509 1.00 93.12 138 GLN A C 1
ATOM 1156 O O . GLN A 1 138 ? 10.681 -0.503 -4.754 1.00 93.12 138 GLN A O 1
ATOM 1161 N N . ALA A 1 139 ? 11.157 1.615 -5.359 1.00 93.56 139 ALA A N 1
ATOM 1162 C CA . ALA A 1 139 ? 10.483 1.545 -6.649 1.00 93.56 139 ALA A CA 1
ATOM 1163 C C . ALA A 1 139 ? 11.103 0.477 -7.562 1.00 93.56 139 ALA A C 1
ATOM 1165 O O . ALA A 1 139 ? 10.382 -0.336 -8.136 1.00 93.56 139 ALA A O 1
ATOM 1166 N N . GLU A 1 140 ? 12.435 0.417 -7.647 1.00 92.44 140 GLU A N 1
ATOM 1167 C CA . GLU A 1 140 ? 13.132 -0.621 -8.406 1.00 92.44 140 GLU A CA 1
ATOM 1168 C C . GLU A 1 140 ? 12.797 -2.024 -7.908 1.00 92.44 140 GLU A C 1
ATOM 1170 O O . GLU A 1 140 ? 12.523 -2.910 -8.718 1.00 92.44 140 GLU A O 1
ATOM 1175 N N . SER A 1 141 ? 12.802 -2.234 -6.591 1.00 90.56 141 SER A N 1
ATOM 1176 C CA . SER A 1 141 ? 12.519 -3.550 -6.021 1.00 90.56 141 SER A CA 1
ATOM 1177 C C . SER A 1 141 ? 11.080 -3.998 -6.306 1.00 90.56 141 SER A C 1
ATOM 1179 O O . SER A 1 141 ? 10.861 -5.113 -6.782 1.00 90.56 141 SER A O 1
ATOM 1181 N N . ILE A 1 142 ? 10.100 -3.097 -6.156 1.00 92.38 142 ILE A N 1
ATOM 1182 C CA . ILE A 1 142 ? 8.699 -3.371 -6.520 1.00 92.38 142 ILE A CA 1
ATOM 1183 C C . ILE A 1 142 ? 8.581 -3.741 -8.003 1.00 92.38 142 ILE A C 1
ATOM 1185 O O . ILE A 1 142 ? 7.947 -4.740 -8.349 1.00 92.38 142 ILE A O 1
ATOM 1189 N N . LEU A 1 143 ? 9.212 -2.969 -8.891 1.00 91.75 143 LEU A N 1
ATOM 1190 C CA . LEU A 1 143 ? 9.150 -3.212 -10.333 1.00 91.75 143 LEU A CA 1
ATOM 1191 C C . LEU A 1 143 ? 9.821 -4.529 -10.736 1.00 91.75 143 LEU A C 1
ATOM 1193 O O . LEU A 1 143 ? 9.307 -5.236 -11.601 1.00 91.75 143 LEU A O 1
ATOM 1197 N N . ARG A 1 144 ? 10.912 -4.923 -10.067 1.00 89.38 144 ARG A N 1
ATOM 1198 C CA . ARG A 1 144 ? 11.548 -6.243 -10.245 1.00 89.38 144 ARG A CA 1
ATOM 1199 C C . ARG A 1 144 ? 10.668 -7.399 -9.773 1.00 89.38 144 ARG A C 1
ATOM 1201 O O . ARG A 1 144 ? 10.901 -8.543 -10.177 1.00 89.38 144 ARG A O 1
ATOM 1208 N N . ASN A 1 145 ? 9.664 -7.136 -8.940 1.00 88.75 145 ASN A N 1
ATOM 1209 C CA . ASN A 1 145 ? 8.684 -8.133 -8.522 1.00 88.75 145 ASN A CA 1
ATOM 1210 C C . ASN A 1 145 ? 7.519 -8.272 -9.504 1.00 88.75 145 ASN A C 1
ATOM 1212 O O . ASN A 1 145 ? 6.715 -9.190 -9.362 1.00 88.75 145 ASN A O 1
ATOM 1216 N N . ARG A 1 146 ? 7.465 -7.461 -10.565 1.00 89.75 146 ARG A N 1
ATOM 1217 C CA . ARG A 1 146 ? 6.467 -7.583 -11.627 1.00 89.75 146 ARG A CA 1
ATOM 1218 C C . ARG A 1 146 ? 6.922 -8.550 -12.728 1.00 89.75 146 ARG A C 1
ATOM 1220 O O . ARG A 1 146 ? 7.981 -8.376 -13.322 1.00 89.75 146 ARG A O 1
ATOM 1227 N N . LYS A 1 147 ? 6.089 -9.549 -13.047 1.00 86.88 147 LYS A N 1
ATOM 1228 C CA . LYS A 1 147 ? 6.280 -10.452 -14.199 1.00 86.88 147 LYS A CA 1
ATOM 1229 C C . LYS A 1 147 ? 5.467 -9.998 -15.410 1.00 86.88 147 LYS A C 1
ATOM 1231 O O . LYS A 1 147 ? 4.245 -9.844 -15.325 1.00 86.88 147 LYS A O 1
ATOM 1236 N N . PHE A 1 148 ? 6.143 -9.819 -16.540 1.00 80.56 148 PHE A N 1
ATOM 1237 C CA . PHE A 1 148 ? 5.525 -9.547 -17.836 1.00 80.56 148 PHE A CA 1
ATOM 1238 C C . PHE A 1 148 ? 5.660 -10.795 -18.713 1.00 80.56 148 PHE A C 1
ATOM 1240 O O . PHE A 1 148 ? 6.777 -11.226 -18.980 1.00 80.56 148 PHE A O 1
ATOM 1247 N N . GLY A 1 149 ? 4.529 -11.383 -19.103 1.00 68.88 149 GLY A N 1
ATOM 1248 C CA . GLY A 1 149 ? 4.445 -12.727 -19.692 1.00 68.88 149 GLY A CA 1
ATOM 1249 C C . GLY A 1 149 ? 3.549 -13.643 -18.851 1.00 68.88 149 GLY A C 1
ATOM 1250 O O . GLY A 1 149 ? 3.251 -13.302 -17.701 1.00 68.88 149 GLY A O 1
ATOM 1251 N N . GLU A 1 150 ? 3.078 -14.741 -19.446 1.00 48.94 150 GLU A N 1
ATOM 1252 C CA . GLU A 1 150 ? 2.409 -15.838 -18.722 1.00 48.94 150 GLU A CA 1
ATOM 1253 C C . GLU A 1 150 ? 3.425 -16.694 -17.956 1.00 48.94 150 GLU A C 1
ATOM 1255 O O . GLU A 1 150 ? 4.524 -16.942 -18.503 1.00 48.94 150 GLU A O 1
#

pLDDT: mean 90.94, std 9.76, range [48.94, 98.25]

Radius of gyration: 17.12 Å; chains: 1; bounding box: 39×29×47 Å

Foldseek 3Di:
DDLPPDDADPVLVVVLVVVLVVLVVVPVVDDPVVSLVVVLVVLLVVLCVVLVCQLPDPAADEPVNLSNLVNSVVSNQVSCVVPDVGSVVSNLSSVLLSLLLPDDPVVLCCLCPVCPPPLVVNVVVCVVSVSVPDHSVSSNSSSVSYDDDD